Protein AF-X1N2X5-F1 (afdb_monomer_lite)

Organism: NCBI:txid412755

Radius of gyration: 13.59 Å; chains: 1; bounding box: 37×27×32 Å

Secondary structure (DSSP, 8-state):
--HHHHHT--SSS---S---HHHHHHHHHHTT-SSSEEEEEEE-S-SEEEEE-STHHHHHHHHHHHHTT--BSEEEEEES---HHHHHHHHHHHHHHS-TTS--EEEEE-

Sequence (110 aa):
PELKDKFGIENGERRTSKVTPFEKEAARIDGQDYRGVAGRLVEFEGNLGLLIGGGGASLTVFDAVARYGGSPANYCEIGGNPSVKKLKDLPSFLLSRIPSSASSYLFCLV

pLDDT: mean 85.05, std 11.0, range [51.44, 93.81]

Foldseek 3Di:
DPVCVVFVNDPPDDPPDDQDPLLVVLVVLQPPDDAWGWRNKDADDFQEEEEEEDVVVLVVVVVVCVVVPHGYRMRIYTDRGDDPSSVVPRVVSSQVPHDPVDPHYYDHYD

Structure (mmCIF, N/CA/C/O backbone):
data_AF-X1N2X5-F1
#
_entry.id   AF-X1N2X5-F1
#
loop_
_atom_site.group_PDB
_atom_site.id
_atom_site.type_symbol
_atom_site.label_atom_id
_atom_site.label_alt_id
_atom_site.label_comp_id
_atom_site.label_asym_id
_atom_site.label_entity_id
_atom_site.label_seq_id
_atom_site.pdbx_PDB_ins_code
_atom_site.Cartn_x
_atom_site.Cartn_y
_atom_site.Cartn_z
_atom_site.occupancy
_atom_site.B_iso_or_equiv
_atom_site.auth_seq_id
_atom_site.auth_comp_id
_atom_site.auth_asym_id
_atom_site.auth_atom_id
_atom_site.pdbx_PDB_model_num
ATOM 1 N N . PRO A 1 1 ? -21.316 -5.604 8.474 1.00 52.03 1 PRO A N 1
ATOM 2 C CA . PRO A 1 1 ? -20.854 -4.547 7.547 1.00 52.03 1 PRO A CA 1
ATOM 3 C C . PRO A 1 1 ? -19.678 -5.082 6.732 1.00 52.03 1 PRO A C 1
ATOM 5 O O . PRO A 1 1 ? -18.631 -5.382 7.308 1.00 52.03 1 PRO A O 1
ATOM 8 N N . GLU A 1 2 ? -19.885 -5.335 5.440 1.00 77.12 2 GLU A N 1
ATOM 9 C CA . GLU A 1 2 ? -18.797 -5.831 4.595 1.00 77.12 2 GLU A CA 1
ATOM 10 C C . GLU A 1 2 ? -17.696 -4.758 4.578 1.00 77.12 2 GLU A C 1
ATOM 12 O O . GLU A 1 2 ? -17.998 -3.570 4.499 1.00 77.12 2 GLU A O 1
ATOM 17 N N . LEU A 1 3 ? -16.410 -5.131 4.679 1.00 79.75 3 LEU A N 1
ATOM 18 C CA . LEU A 1 3 ? -15.289 -4.172 4.567 1.00 79.75 3 LEU A CA 1
ATOM 19 C C . LEU A 1 3 ? -15.422 -3.276 3.322 1.00 79.75 3 LEU A C 1
ATOM 21 O O . LEU A 1 3 ? -14.964 -2.137 3.315 1.00 79.75 3 LEU A O 1
ATOM 25 N N . LYS A 1 4 ? -16.112 -3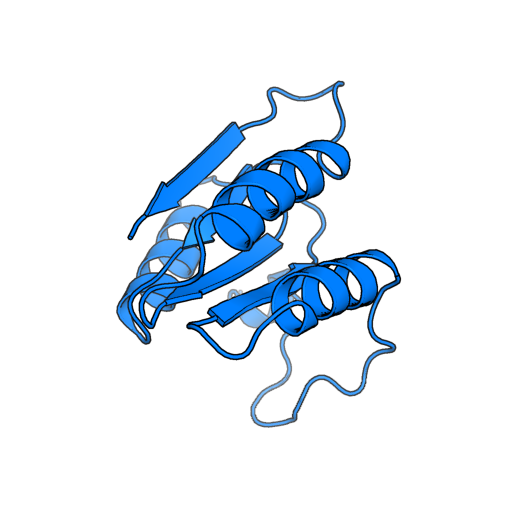.787 2.304 1.00 79.19 4 LYS A N 1
ATOM 26 C CA . LYS A 1 4 ? -16.535 -3.071 1.110 1.00 79.19 4 LYS A CA 1
ATOM 27 C C . LYS A 1 4 ? -17.292 -1.781 1.407 1.00 79.19 4 LYS A C 1
ATOM 29 O O . LYS A 1 4 ? -16.914 -0.753 0.866 1.00 79.19 4 LYS A O 1
ATOM 34 N N . ASP A 1 5 ? -18.268 -1.797 2.311 1.00 81.75 5 ASP A N 1
ATOM 35 C CA . ASP A 1 5 ? -19.031 -0.599 2.682 1.00 81.75 5 ASP A CA 1
ATOM 36 C C . ASP A 1 5 ? -18.122 0.430 3.370 1.00 81.75 5 ASP A C 1
ATOM 38 O O . ASP A 1 5 ? -18.200 1.626 3.102 1.00 81.75 5 ASP A O 1
ATOM 42 N N . LYS A 1 6 ? -17.203 -0.047 4.225 1.00 82.31 6 LYS A N 1
ATOM 43 C CA . LYS A 1 6 ? -16.248 0.796 4.966 1.00 82.31 6 LYS A CA 1
ATOM 44 C C . LYS A 1 6 ? -15.269 1.521 4.040 1.00 82.31 6 LYS A C 1
ATOM 46 O O . LYS A 1 6 ? -14.884 2.648 4.332 1.00 82.31 6 LYS A O 1
ATOM 51 N N . PHE A 1 7 ? -14.858 0.875 2.954 1.00 83.06 7 PHE A N 1
ATOM 52 C CA . PHE A 1 7 ? -13.890 1.420 2.001 1.00 83.06 7 PHE A CA 1
ATOM 53 C C . PHE A 1 7 ? -14.524 1.882 0.678 1.00 83.06 7 PHE A C 1
ATOM 55 O O . PHE A 1 7 ? -13.797 2.246 -0.244 1.00 83.06 7 PHE A O 1
ATOM 62 N N . GLY A 1 8 ? -15.859 1.881 0.577 1.00 77.88 8 GLY A N 1
ATOM 63 C CA . GLY A 1 8 ? -16.593 2.284 -0.627 1.00 77.88 8 GLY A CA 1
ATOM 64 C C . GLY A 1 8 ? -16.257 1.446 -1.866 1.00 77.88 8 GLY A C 1
ATOM 65 O O . GLY A 1 8 ? -16.107 1.997 -2.954 1.00 77.88 8 GLY A O 1
ATOM 66 N N . ILE A 1 9 ? -16.065 0.132 -1.704 1.00 74.81 9 ILE A N 1
ATOM 67 C CA . ILE A 1 9 ? -15.716 -0.794 -2.790 1.00 74.81 9 ILE A CA 1
ATOM 68 C C . ILE A 1 9 ? -16.999 -1.418 -3.352 1.00 74.81 9 ILE A C 1
ATOM 70 O O . ILE A 1 9 ? -17.601 -2.284 -2.721 1.00 74.81 9 ILE A O 1
ATOM 74 N N . GLU A 1 10 ? -17.404 -1.011 -4.553 1.00 68.94 10 GLU A N 1
ATOM 75 C CA . GLU A 1 10 ? -18.534 -1.615 -5.271 1.00 68.94 10 GLU A CA 1
ATOM 76 C C . GLU A 1 10 ? -18.138 -2.970 -5.895 1.00 68.94 10 GLU A C 1
ATOM 78 O O . GLU A 1 10 ? -16.985 -3.200 -6.271 1.00 68.94 10 GLU A O 1
ATOM 83 N N . ASN A 1 11 ? -19.081 -3.916 -5.980 1.00 62.09 11 ASN A N 1
ATOM 84 C CA . ASN A 1 11 ? -18.796 -5.264 -6.478 1.00 62.09 11 ASN A CA 1
ATOM 85 C C . ASN A 1 11 ? -18.558 -5.261 -7.999 1.00 62.09 11 ASN A C 1
ATOM 87 O O . ASN A 1 11 ? -19.468 -4.976 -8.769 1.00 62.09 11 ASN A O 1
ATOM 91 N N . GLY A 1 12 ? -17.368 -5.686 -8.432 1.00 57.25 12 GLY A N 1
ATOM 92 C CA . GLY A 1 12 ? -17.105 -6.096 -9.820 1.00 57.25 12 GLY A CA 1
ATOM 93 C C . GLY A 1 12 ? -16.831 -4.974 -10.825 1.00 57.25 12 GLY A C 1
ATOM 94 O O . GLY A 1 12 ? -16.423 -5.275 -11.946 1.00 57.25 12 GLY A O 1
ATOM 95 N N . GLU A 1 13 ? -16.969 -3.705 -10.439 1.00 51.44 13 GLU A N 1
ATOM 96 C CA . GLU A 1 13 ? -16.626 -2.574 -11.300 1.00 51.44 13 GLU A CA 1
ATOM 97 C C . GLU A 1 13 ? -15.248 -2.000 -10.959 1.00 51.44 13 GLU A C 1
ATOM 99 O O . GLU A 1 13 ? -14.850 -1.843 -9.803 1.00 51.44 13 GLU A O 1
ATOM 104 N N . ARG A 1 14 ? -14.477 -1.685 -12.004 1.00 56.88 14 ARG A N 1
ATOM 105 C CA . ARG A 1 14 ? -13.226 -0.937 -11.867 1.00 56.88 14 ARG A CA 1
ATOM 106 C C . ARG A 1 14 ? -13.597 0.429 -11.295 1.00 56.88 14 ARG A C 1
ATOM 108 O O . ARG A 1 14 ? -14.379 1.125 -11.931 1.00 56.88 14 ARG A O 1
ATOM 115 N N . ARG A 1 15 ? -13.037 0.802 -10.138 1.00 63.56 15 ARG A N 1
ATOM 116 C CA . ARG A 1 15 ? -13.258 2.099 -9.469 1.00 63.56 15 ARG A CA 1
ATOM 117 C C . ARG A 1 15 ? -13.317 3.229 -10.520 1.00 63.56 15 ARG A C 1
ATOM 119 O O . ARG A 1 15 ? -12.301 3.554 -11.131 1.00 63.56 15 ARG A O 1
ATOM 126 N N . THR A 1 16 ? -14.510 3.774 -10.773 1.00 52.16 16 THR A N 1
ATOM 127 C CA . THR A 1 16 ? -14.760 4.845 -11.766 1.00 52.16 16 THR A CA 1
ATOM 128 C C . THR A 1 16 ? -14.499 6.238 -11.188 1.00 52.16 16 THR A C 1
ATOM 130 O O . THR A 1 16 ? -14.480 7.235 -11.913 1.00 52.16 16 THR A O 1
ATOM 133 N N . SER A 1 17 ? -14.269 6.317 -9.874 1.00 59.09 17 SER A N 1
ATOM 134 C CA . SER A 1 17 ? -13.918 7.541 -9.162 1.00 59.09 17 SER A CA 1
ATOM 135 C C . SER A 1 17 ? -12.626 8.164 -9.701 1.00 59.09 17 SER A C 1
ATOM 137 O O . SER A 1 17 ? -11.666 7.468 -10.030 1.00 59.09 17 SER A O 1
ATOM 139 N N . LYS A 1 18 ? -12.594 9.502 -9.751 1.00 70.50 18 LYS A N 1
ATOM 140 C CA . LYS A 1 18 ? -11.420 10.308 -10.124 1.00 70.50 18 LYS A CA 1
ATOM 141 C C . LYS A 1 18 ? -10.193 9.860 -9.318 1.00 70.50 18 LYS A C 1
ATOM 143 O O . LYS A 1 18 ? -10.164 10.062 -8.110 1.00 70.50 18 LYS A O 1
ATOM 148 N N . VAL A 1 19 ? -9.185 9.320 -10.008 1.00 83.75 19 VAL A N 1
ATOM 149 C CA . VAL A 1 19 ? -7.862 9.008 -9.439 1.00 83.75 19 VAL A CA 1
ATOM 150 C C . VAL A 1 19 ? -7.342 10.221 -8.674 1.00 83.75 19 VAL A C 1
ATOM 152 O O . VAL A 1 19 ? -7.285 11.329 -9.235 1.00 83.75 19 VAL A O 1
ATOM 155 N N . THR A 1 20 ? -6.978 10.025 -7.409 1.00 89.69 20 THR A N 1
ATOM 156 C CA . THR A 1 20 ? -6.546 11.129 -6.545 1.00 89.69 20 THR A CA 1
ATOM 157 C C . THR A 1 20 ? -5.172 11.655 -6.982 1.00 89.69 20 THR A C 1
ATOM 159 O O . THR A 1 20 ? -4.409 10.948 -7.648 1.00 89.69 20 THR A O 1
ATOM 162 N N . PRO A 1 21 ? -4.803 12.907 -6.652 1.00 91.50 21 PRO A N 1
ATOM 163 C CA . PRO A 1 21 ? -3.451 13.404 -6.917 1.00 91.50 21 PRO A CA 1
ATOM 164 C C . PRO A 1 21 ? -2.360 12.526 -6.288 1.00 91.50 21 PRO A C 1
ATOM 166 O O . PRO A 1 21 ? -1.295 12.358 -6.876 1.00 91.50 21 PRO A O 1
ATOM 169 N N . PHE A 1 22 ? -2.649 11.928 -5.130 1.00 91.12 22 PHE A N 1
ATOM 170 C CA . PHE A 1 22 ? -1.740 11.034 -4.424 1.00 91.12 22 PHE A CA 1
ATOM 171 C C . PHE A 1 22 ? -1.545 9.705 -5.172 1.00 91.12 22 PHE A C 1
ATOM 173 O O . PHE A 1 22 ? -0.414 9.278 -5.399 1.00 91.12 22 PHE A O 1
ATOM 180 N N . GLU A 1 23 ? -2.634 9.100 -5.656 1.00 92.69 23 GLU A N 1
ATOM 181 C CA . GLU A 1 23 ? -2.591 7.905 -6.509 1.00 92.69 23 GLU A CA 1
ATOM 182 C C . GLU A 1 23 ? -1.836 8.164 -7.828 1.00 92.69 23 GLU A C 1
ATOM 184 O O . GLU A 1 23 ? -1.060 7.320 -8.280 1.00 92.69 23 GLU A O 1
ATOM 189 N N . LYS A 1 24 ? -1.998 9.352 -8.433 1.00 93.00 24 LYS A N 1
ATOM 190 C CA . LYS A 1 24 ? -1.264 9.738 -9.656 1.00 93.00 24 LYS A CA 1
ATOM 191 C C . LYS A 1 24 ? 0.239 9.832 -9.434 1.00 93.00 24 LYS A C 1
ATOM 193 O O . LYS A 1 24 ? 1.007 9.410 -10.296 1.00 93.00 24 LYS A O 1
ATOM 198 N N . GLU A 1 25 ? 0.659 10.391 -8.307 1.00 93.38 25 GLU A N 1
ATOM 199 C CA . GLU A 1 25 ? 2.080 10.531 -7.999 1.00 93.38 25 GLU A CA 1
ATOM 200 C C . GLU A 1 25 ? 2.720 9.175 -7.667 1.00 93.38 25 GLU A C 1
ATOM 202 O O . GLU A 1 25 ? 3.812 8.885 -8.157 1.00 93.38 25 GLU A O 1
ATOM 207 N N . ALA A 1 26 ? 2.007 8.286 -6.964 1.00 93.38 26 ALA A N 1
ATOM 208 C CA . ALA A 1 26 ? 2.443 6.898 -6.786 1.00 93.38 26 ALA A CA 1
ATOM 209 C C . ALA A 1 26 ? 2.636 6.184 -8.137 1.00 93.38 26 ALA A C 1
ATOM 211 O O . ALA A 1 26 ? 3.670 5.555 -8.366 1.00 93.38 26 ALA A O 1
ATOM 212 N N . ALA A 1 27 ? 1.690 6.349 -9.068 1.00 93.25 27 ALA A N 1
ATOM 213 C CA . ALA A 1 27 ? 1.800 5.798 -10.416 1.00 93.25 27 ALA A CA 1
ATOM 214 C C . ALA A 1 27 ? 2.972 6.406 -11.212 1.00 93.25 27 ALA A C 1
ATOM 216 O O . ALA A 1 27 ? 3.611 5.710 -12.000 1.00 93.25 27 ALA A O 1
ATOM 217 N N . ARG A 1 28 ? 3.301 7.687 -10.994 1.00 93.81 28 ARG A N 1
ATOM 218 C CA . ARG A 1 28 ? 4.483 8.329 -11.591 1.00 93.81 28 ARG A CA 1
ATOM 219 C C . ARG A 1 28 ? 5.786 7.726 -11.059 1.00 93.81 28 ARG A C 1
ATOM 221 O O . ARG A 1 28 ? 6.719 7.547 -11.839 1.00 93.81 28 ARG A O 1
ATOM 228 N N . ILE A 1 29 ? 5.862 7.424 -9.759 1.00 92.06 29 ILE A N 1
ATOM 229 C CA . ILE A 1 29 ? 7.014 6.741 -9.144 1.00 92.06 29 ILE A CA 1
ATOM 230 C C . ILE A 1 29 ? 7.163 5.329 -9.723 1.00 92.06 29 ILE A C 1
ATOM 232 O O . ILE A 1 29 ? 8.264 4.949 -10.122 1.00 92.06 29 ILE A O 1
ATOM 236 N N . ASP A 1 30 ? 6.063 4.587 -9.852 1.00 92.75 30 ASP A N 1
ATOM 237 C CA . ASP A 1 30 ? 6.082 3.261 -10.476 1.00 92.75 30 ASP A CA 1
ATOM 238 C C . ASP A 1 30 ? 6.497 3.322 -11.955 1.00 92.75 30 ASP A C 1
ATOM 240 O O . ASP A 1 30 ? 7.256 2.487 -12.435 1.00 92.75 30 ASP A O 1
ATOM 244 N N . GLY A 1 31 ? 6.074 4.358 -12.680 1.00 92.56 31 GLY A N 1
ATOM 245 C CA . GLY A 1 31 ? 6.405 4.559 -14.092 1.00 92.56 31 GLY A CA 1
ATOM 246 C C . GLY A 1 31 ? 7.851 4.978 -14.381 1.00 92.56 31 GLY A C 1
ATOM 247 O O . GLY A 1 31 ? 8.195 5.170 -15.546 1.00 92.56 31 GLY A O 1
ATOM 248 N N . GLN A 1 32 ? 8.709 5.146 -13.367 1.00 90.69 32 GLN A N 1
ATOM 249 C CA . GLN A 1 32 ? 10.097 5.583 -13.571 1.00 90.69 32 GLN A CA 1
ATOM 250 C C . GLN A 1 32 ? 10.964 4.559 -14.320 1.00 90.69 32 GLN A C 1
ATOM 252 O O . GLN A 1 32 ? 11.912 4.948 -15.001 1.00 90.69 32 GLN A O 1
ATOM 257 N N . ASP A 1 33 ? 10.671 3.265 -14.177 1.00 91.44 33 ASP A N 1
ATOM 258 C CA . ASP A 1 33 ? 11.332 2.183 -14.906 1.00 91.44 33 ASP A CA 1
ATOM 259 C C . ASP A 1 33 ? 10.411 0.955 -15.033 1.00 91.44 33 ASP A C 1
ATOM 261 O O . ASP A 1 33 ? 9.369 0.864 -14.382 1.00 91.44 33 ASP A O 1
ATOM 265 N N . TYR A 1 34 ? 10.793 -0.004 -15.880 1.00 91.19 34 TYR A N 1
ATOM 266 C CA . TYR A 1 34 ? 9.981 -1.188 -16.189 1.00 91.19 34 TYR A CA 1
ATOM 267 C C . TYR A 1 34 ? 10.097 -2.326 -15.160 1.00 91.19 34 TYR A C 1
ATOM 269 O O . TYR A 1 34 ? 9.401 -3.334 -15.285 1.00 91.19 34 TYR A O 1
ATOM 277 N N . ARG A 1 35 ? 11.013 -2.234 -14.188 1.00 93.25 35 ARG A N 1
ATOM 278 C CA . ARG A 1 35 ? 11.281 -3.324 -13.248 1.00 93.25 35 ARG A CA 1
ATOM 279 C C . ARG A 1 35 ? 10.271 -3.310 -12.117 1.00 93.25 35 ARG A C 1
ATOM 281 O O . ARG A 1 35 ? 10.182 -2.331 -11.374 1.00 93.25 35 ARG A O 1
ATOM 288 N N . GLY A 1 36 ? 9.602 -4.446 -11.941 1.00 91.50 36 GLY A N 1
ATOM 289 C CA . GLY A 1 36 ? 8.647 -4.667 -10.865 1.00 91.50 36 GLY A CA 1
ATOM 290 C C . GLY A 1 36 ? 7.543 -3.616 -10.792 1.00 91.50 36 GLY A C 1
ATOM 291 O O . GLY A 1 36 ? 7.430 -2.716 -11.622 1.00 91.50 36 GLY A O 1
ATOM 292 N N . VAL A 1 37 ? 6.729 -3.752 -9.760 1.00 90.69 37 VAL A N 1
ATOM 293 C CA . VAL A 1 37 ? 5.638 -2.847 -9.427 1.00 90.69 37 VAL A CA 1
ATOM 294 C C . VAL A 1 37 ? 5.934 -2.259 -8.057 1.00 90.69 37 VAL A C 1
ATOM 296 O O . VAL A 1 37 ? 6.270 -2.996 -7.129 1.00 90.69 37 VAL A O 1
ATOM 299 N N . ALA A 1 38 ? 5.838 -0.941 -7.942 1.00 88.88 38 ALA A N 1
ATOM 300 C CA . ALA A 1 38 ? 5.902 -0.210 -6.687 1.00 88.88 38 ALA A CA 1
ATOM 301 C C . ALA A 1 38 ? 5.190 1.138 -6.852 1.00 88.88 38 ALA A C 1
ATOM 303 O O . ALA A 1 38 ? 5.811 2.145 -7.190 1.00 88.88 38 ALA A O 1
ATOM 304 N N . GLY A 1 39 ? 3.878 1.145 -6.605 1.00 84.94 39 GLY A N 1
ATOM 305 C CA . GLY A 1 39 ? 3.050 2.353 -6.726 1.00 84.94 39 GLY A CA 1
ATOM 306 C C . GLY A 1 39 ? 1.626 2.123 -7.232 1.00 84.94 39 GLY A C 1
ATOM 307 O O . GLY A 1 39 ? 0.902 3.087 -7.472 1.00 84.94 39 GLY A O 1
ATOM 308 N N . ARG A 1 40 ? 1.179 0.864 -7.347 1.00 90.19 40 ARG A N 1
ATOM 309 C CA . ARG A 1 40 ? -0.253 0.552 -7.451 1.00 90.19 40 ARG A CA 1
ATOM 310 C C . ARG A 1 40 ? -0.912 0.847 -6.116 1.00 90.19 40 ARG A C 1
ATOM 312 O O . ARG A 1 40 ? -0.851 0.036 -5.195 1.00 90.19 40 ARG A O 1
ATOM 319 N N . LEU A 1 41 ? -1.477 2.042 -6.021 1.00 92.06 41 LEU A N 1
ATOM 320 C CA . LEU A 1 41 ? -1.988 2.597 -4.784 1.00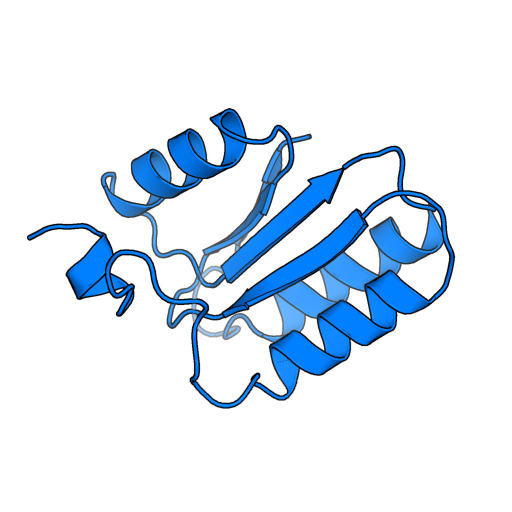 92.06 41 LEU A CA 1
ATOM 321 C C . LEU A 1 41 ? -3.492 2.835 -4.861 1.00 92.06 41 LEU A C 1
ATOM 323 O O . LEU A 1 41 ? -3.997 3.338 -5.862 1.00 92.06 41 LEU A O 1
ATOM 327 N N . VAL A 1 42 ? -4.178 2.502 -3.773 1.00 91.31 42 VAL A N 1
ATOM 328 C CA . VAL A 1 42 ? -5.547 2.925 -3.483 1.00 91.31 42 VAL A CA 1
ATOM 329 C C . VAL A 1 42 ? -5.517 3.702 -2.174 1.00 91.31 42 VAL A C 1
ATOM 331 O O . VAL A 1 42 ? -4.996 3.205 -1.174 1.00 91.31 42 VAL A O 1
ATOM 334 N N . GLU A 1 43 ? -6.020 4.931 -2.196 1.00 90.31 43 GLU A N 1
ATOM 335 C CA . GLU A 1 43 ? -6.008 5.835 -1.043 1.00 90.31 43 GLU A CA 1
ATOM 336 C C . GLU A 1 43 ? -7.262 5.685 -0.166 1.00 90.31 43 GLU A C 1
ATOM 338 O O . GLU A 1 43 ? -8.376 5.552 -0.683 1.00 90.31 43 GLU A O 1
ATOM 343 N N . PHE A 1 44 ? -7.075 5.759 1.160 1.00 90.69 44 PHE A N 1
ATOM 344 C CA . PHE A 1 44 ? -8.132 5.702 2.172 1.00 90.69 44 PHE A CA 1
ATOM 345 C C . PHE A 1 44 ? -7.909 6.728 3.301 1.00 90.69 44 PHE A C 1
ATOM 347 O O . PHE A 1 44 ? -6.814 7.252 3.499 1.00 90.69 44 PHE A O 1
ATOM 354 N N . GLU A 1 45 ? -8.949 6.974 4.098 1.00 88.00 45 GLU A N 1
ATOM 355 C CA . GLU A 1 45 ? -8.907 7.872 5.262 1.00 88.00 45 GLU A CA 1
ATOM 356 C C . GLU A 1 45 ? -8.440 7.133 6.530 1.00 88.00 45 GLU A C 1
ATOM 358 O O . GLU A 1 45 ? -9.231 6.808 7.417 1.00 88.00 45 GLU A O 1
ATOM 363 N N . GLY A 1 46 ? -7.140 6.835 6.606 1.00 89.88 46 GLY A N 1
ATOM 364 C CA . GLY A 1 46 ? -6.531 6.129 7.739 1.00 89.88 46 GLY A CA 1
ATOM 365 C C . GLY A 1 46 ? -5.169 6.679 8.162 1.00 89.88 46 GLY A C 1
ATOM 366 O O . GLY A 1 46 ? -4.691 7.681 7.632 1.00 89.88 46 GLY A O 1
ATOM 367 N N . ASN A 1 47 ? -4.535 6.018 9.135 1.00 91.06 47 ASN A N 1
ATOM 368 C CA . ASN A 1 47 ? -3.245 6.428 9.713 1.00 91.06 47 ASN A CA 1
ATOM 369 C C . ASN A 1 47 ? -2.127 5.370 9.617 1.00 91.06 47 ASN A C 1
ATOM 371 O O . ASN A 1 47 ? -1.002 5.616 10.053 1.00 91.06 47 ASN A O 1
ATOM 375 N N . LEU A 1 48 ? -2.419 4.201 9.048 1.00 91.38 48 LEU A N 1
ATOM 376 C CA . LEU A 1 48 ? -1.472 3.109 8.856 1.00 91.38 48 LEU A CA 1
ATOM 377 C C . LEU A 1 48 ? -1.192 2.920 7.363 1.00 91.38 48 LEU A C 1
ATOM 379 O O . LEU A 1 48 ? -2.046 2.436 6.623 1.00 91.38 48 LEU A O 1
ATOM 383 N N . GLY A 1 49 ? -0.001 3.296 6.906 1.00 91.94 49 GLY A N 1
ATOM 384 C CA . GLY A 1 49 ? 0.438 3.032 5.539 1.00 91.94 49 GLY A CA 1
ATOM 385 C C . GLY A 1 49 ? 0.773 1.556 5.349 1.00 91.94 49 GLY A C 1
ATOM 386 O O . GLY A 1 49 ? 1.433 0.963 6.204 1.00 91.94 49 GLY A O 1
ATOM 387 N N . LEU A 1 50 ? 0.348 0.972 4.229 1.00 92.94 50 LEU A N 1
ATOM 388 C CA . LEU A 1 50 ? 0.584 -0.435 3.916 1.00 92.94 50 LEU A CA 1
ATOM 389 C C . LEU A 1 50 ? 1.348 -0.549 2.601 1.00 92.94 50 LEU A C 1
ATOM 391 O O . LEU A 1 50 ? 0.802 -0.285 1.532 1.00 92.94 50 LEU A O 1
ATOM 395 N N . LEU A 1 51 ? 2.603 -0.981 2.693 1.00 92.38 51 LEU A N 1
ATOM 396 C CA . LEU A 1 51 ? 3.431 -1.333 1.547 1.00 92.38 51 LEU A CA 1
ATOM 397 C C . LEU A 1 51 ? 3.555 -2.856 1.496 1.00 92.38 51 LEU A C 1
ATOM 399 O O . LEU A 1 51 ? 4.334 -3.440 2.244 1.00 92.38 51 LEU A O 1
ATOM 403 N N . ILE A 1 52 ? 2.736 -3.513 0.680 1.00 91.94 52 ILE A N 1
ATOM 404 C CA . ILE A 1 52 ? 2.515 -4.958 0.792 1.00 91.94 52 ILE A CA 1
ATOM 405 C C . ILE A 1 52 ? 2.601 -5.677 -0.557 1.00 91.94 52 ILE A C 1
ATOM 407 O O . ILE A 1 52 ? 2.098 -5.192 -1.565 1.00 91.94 52 ILE A O 1
ATOM 411 N N . GLY A 1 53 ? 3.234 -6.848 -0.582 1.00 89.12 53 GLY A N 1
ATOM 412 C CA . GLY A 1 53 ? 3.327 -7.738 -1.741 1.00 89.12 53 GLY A CA 1
ATOM 413 C C . GLY A 1 53 ? 2.637 -9.086 -1.518 1.00 89.12 53 GLY A C 1
ATOM 414 O O . GLY A 1 53 ? 2.225 -9.413 -0.406 1.00 89.12 53 GLY A O 1
ATOM 415 N N . GLY A 1 54 ? 2.496 -9.883 -2.585 1.00 83.94 54 GLY A N 1
ATOM 416 C CA . GLY A 1 54 ? 2.039 -11.281 -2.480 1.00 83.94 54 GLY A CA 1
ATOM 417 C C . GLY A 1 54 ? 0.621 -11.595 -2.983 1.00 83.94 54 GLY A C 1
ATOM 418 O O . GLY A 1 54 ? 0.025 -12.579 -2.541 1.00 83.94 54 GLY A O 1
ATOM 419 N N . GLY A 1 55 ? 0.058 -10.810 -3.908 1.00 84.75 55 GLY A N 1
ATOM 420 C CA . GLY A 1 55 ? -1.201 -11.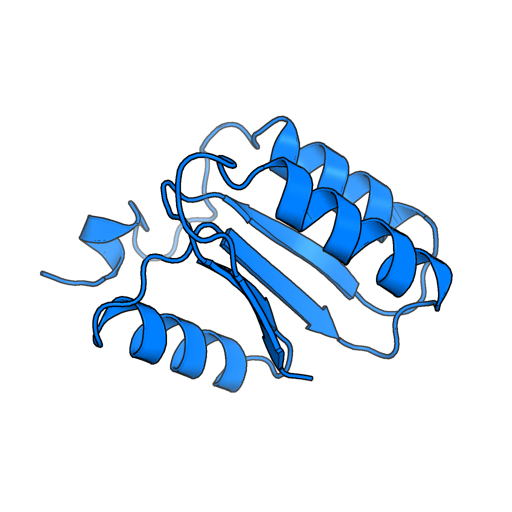144 -4.593 1.00 84.75 55 GLY A CA 1
ATOM 421 C C . GLY A 1 55 ? -2.392 -11.317 -3.639 1.00 84.75 55 GLY A C 1
ATOM 422 O O . GLY A 1 55 ? -2.816 -10.375 -2.987 1.00 84.75 55 GLY A O 1
ATOM 423 N N . GLY A 1 56 ? -2.964 -12.521 -3.532 1.00 86.88 56 GLY A N 1
ATOM 424 C CA . GLY A 1 56 ? -4.086 -12.767 -2.608 1.00 86.88 56 GLY A CA 1
ATOM 425 C C . GLY A 1 56 ? -3.711 -12.657 -1.120 1.00 86.88 56 GLY A C 1
ATOM 426 O O . GLY A 1 56 ? -4.559 -12.329 -0.285 1.00 86.88 56 GLY A O 1
ATOM 427 N N . ALA A 1 57 ? -2.438 -12.891 -0.776 1.00 89.00 57 ALA A N 1
ATOM 428 C CA . ALA A 1 57 ? -1.965 -12.794 0.602 1.00 89.00 57 ALA A CA 1
ATOM 429 C C . ALA A 1 57 ? -1.960 -11.341 1.100 1.00 89.00 57 ALA A C 1
ATOM 431 O O . ALA A 1 57 ? -2.369 -11.092 2.234 1.00 89.00 57 ALA A O 1
ATOM 432 N N . SER A 1 58 ? -1.589 -10.375 0.250 1.00 91.56 58 SER A N 1
ATOM 433 C CA . SER A 1 58 ? -1.618 -8.952 0.618 1.00 91.56 58 SER A CA 1
ATOM 434 C C . SER A 1 58 ? -3.041 -8.481 0.920 1.00 91.56 58 SER A C 1
ATOM 436 O O . SER A 1 58 ? -3.259 -7.779 1.905 1.00 91.56 58 SER A O 1
ATOM 438 N N . LEU A 1 59 ? -4.028 -8.924 0.136 1.00 90.12 59 LEU A N 1
ATOM 439 C CA . LEU A 1 59 ? -5.443 -8.630 0.389 1.00 90.12 59 LEU A CA 1
ATOM 440 C C . LEU A 1 59 ? -5.927 -9.245 1.707 1.00 90.12 59 LEU A C 1
ATOM 442 O O . LEU A 1 59 ? -6.629 -8.593 2.473 1.00 90.12 59 LEU A O 1
ATOM 446 N N . THR A 1 60 ? -5.494 -10.469 2.015 1.00 91.44 60 THR A N 1
ATOM 447 C CA . THR A 1 60 ? -5.823 -11.133 3.287 1.00 91.44 60 THR A CA 1
ATOM 448 C C . THR A 1 60 ? -5.246 -10.368 4.483 1.00 91.44 60 THR A C 1
ATOM 450 O O . THR A 1 60 ? -5.920 -10.198 5.498 1.00 91.44 60 THR A O 1
ATOM 453 N N . VAL A 1 61 ? -4.014 -9.862 4.362 1.00 91.94 61 VAL A N 1
ATOM 454 C CA . VAL A 1 61 ? -3.379 -9.028 5.393 1.00 91.94 61 VAL A CA 1
ATOM 455 C C . VAL A 1 61 ? -4.094 -7.684 5.533 1.00 91.94 61 VAL A C 1
ATOM 457 O O . VAL A 1 61 ? -4.362 -7.268 6.658 1.00 91.94 61 VAL A O 1
ATOM 460 N N . PHE A 1 62 ? -4.456 -7.030 4.426 1.00 92.75 62 PHE A N 1
ATOM 461 C CA . PHE A 1 62 ? -5.252 -5.799 4.447 1.00 92.75 62 PHE A CA 1
ATOM 462 C C . PHE A 1 62 ? -6.578 -6.000 5.196 1.00 92.75 62 PHE A C 1
ATOM 464 O O . PHE A 1 62 ? -6.901 -5.234 6.108 1.00 92.75 62 PHE A O 1
ATOM 471 N N . ASP A 1 63 ? -7.303 -7.075 4.873 1.00 92.12 6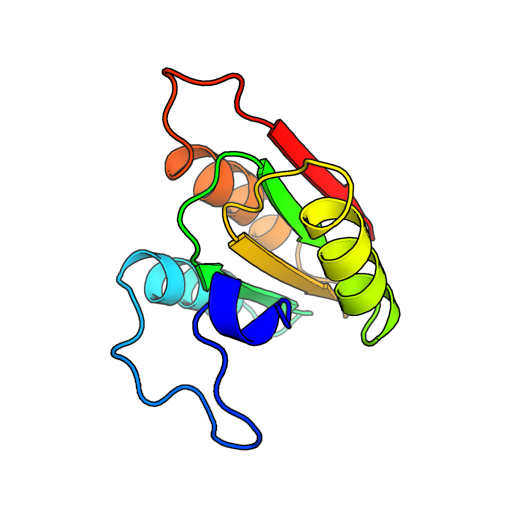3 ASP A N 1
ATOM 472 C CA . ASP A 1 63 ? -8.548 -7.453 5.539 1.00 92.12 63 ASP A CA 1
ATOM 473 C C . ASP A 1 63 ? -8.346 -7.693 7.038 1.00 92.12 63 ASP A C 1
ATOM 475 O O . ASP A 1 63 ? -9.133 -7.206 7.854 1.00 92.12 63 ASP A O 1
ATOM 479 N N . ALA A 1 64 ? -7.295 -8.424 7.417 1.00 92.62 64 ALA A N 1
ATOM 480 C CA . ALA A 1 64 ? -6.973 -8.685 8.815 1.00 92.62 64 ALA A CA 1
ATOM 481 C C . ALA A 1 64 ? -6.686 -7.378 9.568 1.00 92.62 64 ALA A C 1
ATOM 483 O O . ALA A 1 64 ? -7.308 -7.111 10.596 1.00 92.62 64 ALA A O 1
ATOM 484 N N . VAL A 1 65 ? -5.816 -6.519 9.031 1.00 92.69 65 VAL A N 1
ATOM 485 C CA . VAL A 1 65 ? -5.496 -5.211 9.619 1.00 92.69 65 VAL A CA 1
ATOM 486 C C . VAL A 1 65 ? -6.766 -4.383 9.818 1.00 92.69 65 VAL A C 1
ATOM 488 O O . VAL A 1 65 ? -7.005 -3.880 10.915 1.00 92.69 65 VAL A O 1
ATOM 491 N N . ALA A 1 66 ? -7.617 -4.282 8.795 1.00 91.69 66 ALA A N 1
ATOM 492 C CA . ALA A 1 66 ? -8.837 -3.486 8.859 1.00 91.69 66 ALA A CA 1
ATOM 493 C C . ALA A 1 66 ? -9.890 -4.038 9.841 1.00 91.69 66 ALA A C 1
ATOM 495 O O . ALA A 1 66 ? -10.680 -3.254 10.380 1.00 91.69 66 ALA A O 1
ATOM 496 N N . ARG A 1 67 ? -9.926 -5.363 10.059 1.00 92.62 67 ARG A N 1
ATOM 497 C CA . ARG A 1 67 ? -10.850 -6.039 10.992 1.00 92.62 67 ARG A CA 1
ATOM 498 C C . ARG A 1 67 ? -10.380 -5.986 12.440 1.00 92.62 67 ARG A C 1
ATOM 500 O O . ARG A 1 67 ? -11.215 -5.872 13.330 1.00 92.62 67 ARG A O 1
ATOM 507 N N . TYR A 1 68 ? -9.073 -6.045 12.681 1.00 92.62 68 TYR A N 1
ATOM 508 C CA . TYR A 1 68 ? -8.494 -6.123 14.026 1.00 92.62 68 TYR A CA 1
ATOM 509 C C . TYR A 1 68 ? -8.006 -4.765 14.563 1.00 92.62 68 TYR A C 1
ATOM 511 O O . TYR A 1 68 ? -7.065 -4.701 15.348 1.00 92.62 68 TYR A O 1
ATOM 519 N N . GLY A 1 69 ? -8.672 -3.671 14.174 1.00 89.50 69 GLY A N 1
ATOM 520 C CA . GLY A 1 69 ? -8.478 -2.339 14.765 1.00 89.50 69 GLY A CA 1
ATOM 521 C C . GLY A 1 69 ? -7.437 -1.451 14.079 1.00 89.50 69 GLY A C 1
ATOM 522 O O . GLY A 1 69 ? -7.248 -0.310 14.497 1.00 89.50 69 GLY A O 1
ATOM 523 N N . GLY A 1 70 ? -6.795 -1.922 13.010 1.00 90.69 70 GLY A N 1
ATOM 524 C CA . GLY A 1 70 ? -5.968 -1.077 12.157 1.00 90.69 70 GLY A CA 1
ATOM 525 C C . GLY A 1 70 ? -6.810 -0.111 11.320 1.00 90.69 70 GLY A C 1
ATOM 526 O O . GLY A 1 70 ? -7.941 -0.417 10.926 1.00 90.69 70 GLY A O 1
ATOM 527 N N . SER A 1 71 ? -6.237 1.053 11.009 1.00 91.75 71 SER A N 1
ATOM 528 C CA . SER A 1 71 ? -6.848 2.047 10.120 1.00 91.75 71 SER A CA 1
ATOM 529 C C . SER A 1 71 ? -5.967 2.273 8.886 1.00 91.75 71 SER A C 1
ATOM 531 O O . SER A 1 71 ? -5.136 3.186 8.888 1.00 91.75 71 SER A O 1
ATOM 533 N N . PRO A 1 72 ? -6.082 1.418 7.847 1.00 93.12 72 PRO A N 1
ATOM 534 C CA . PRO A 1 72 ? -5.307 1.557 6.619 1.00 93.12 72 PRO A CA 1
ATOM 535 C C . PRO A 1 72 ? -5.498 2.934 5.981 1.00 93.12 72 PRO A C 1
ATOM 537 O O . PRO A 1 72 ? -6.617 3.324 5.664 1.00 93.12 72 PRO A O 1
ATOM 540 N N . ALA A 1 73 ? -4.399 3.652 5.778 1.00 93.25 73 ALA A N 1
ATOM 541 C CA . ALA A 1 73 ? -4.346 4.907 5.029 1.00 93.25 73 ALA A CA 1
ATOM 542 C C . ALA A 1 73 ? -4.262 4.665 3.515 1.00 93.25 73 ALA A C 1
ATOM 544 O O . ALA A 1 73 ? -4.558 5.536 2.704 1.00 93.25 73 ALA A O 1
ATOM 545 N N . ASN A 1 74 ? -3.797 3.482 3.119 1.00 93.12 74 ASN A N 1
ATOM 546 C CA . ASN A 1 74 ? -3.694 3.074 1.730 1.00 93.12 74 ASN A CA 1
ATOM 547 C C . ASN A 1 74 ? -3.628 1.548 1.620 1.00 93.12 74 ASN A C 1
ATOM 549 O O . ASN A 1 74 ? -3.383 0.842 2.598 1.00 93.12 74 ASN A O 1
ATOM 553 N N . TYR A 1 75 ? -3.824 1.066 0.400 1.00 92.88 75 TYR A N 1
ATOM 554 C CA . TYR A 1 75 ? -3.311 -0.210 -0.074 1.00 92.88 75 TYR A CA 1
ATOM 555 C C . TYR A 1 75 ? -2.276 0.101 -1.154 1.00 92.88 75 TYR A C 1
ATOM 557 O O . TYR A 1 75 ? -2.641 0.671 -2.182 1.00 92.88 75 TYR A O 1
ATOM 565 N N . CYS A 1 76 ? -1.001 -0.227 -0.932 1.00 93.38 76 CYS A N 1
ATOM 566 C CA . CYS A 1 76 ? 0.054 -0.039 -1.923 1.00 93.38 76 CYS A CA 1
ATOM 567 C C . CYS A 1 76 ? 0.747 -1.368 -2.237 1.00 93.38 76 CYS A C 1
ATOM 569 O O . CYS A 1 76 ? 1.417 -1.945 -1.380 1.00 93.38 76 CYS A O 1
ATOM 571 N N . GLU A 1 77 ? 0.581 -1.848 -3.471 1.00 91.38 77 GLU A N 1
ATOM 572 C CA . GLU A 1 77 ? 1.168 -3.110 -3.920 1.00 91.38 77 GLU A CA 1
ATOM 573 C C . GLU A 1 77 ? 2.631 -2.935 -4.356 1.00 91.38 77 GLU A C 1
ATOM 575 O O . GLU A 1 77 ? 2.956 -2.051 -5.163 1.00 91.38 77 GLU A O 1
ATOM 580 N N . ILE A 1 78 ? 3.491 -3.836 -3.868 1.00 91.44 78 ILE A N 1
ATOM 581 C CA . ILE A 1 78 ? 4.864 -4.034 -4.349 1.00 91.44 78 ILE A CA 1
ATOM 582 C C . ILE A 1 78 ? 5.093 -5.471 -4.823 1.00 91.44 78 ILE A C 1
ATOM 584 O O . ILE A 1 78 ? 4.601 -6.426 -4.228 1.00 91.44 78 ILE A O 1
ATOM 588 N N . GLY A 1 79 ? 5.874 -5.656 -5.887 1.00 90.50 79 GLY A N 1
ATOM 589 C CA . GLY A 1 79 ? 6.181 -6.995 -6.394 1.00 90.50 79 GLY A CA 1
ATOM 590 C C . GLY A 1 79 ? 7.081 -7.006 -7.626 1.00 90.50 79 GLY A C 1
ATOM 591 O O . GLY A 1 79 ? 7.384 -5.967 -8.202 1.00 90.50 79 GLY A O 1
ATOM 592 N N . GLY A 1 80 ? 7.535 -8.187 -8.050 1.00 89.19 80 GLY A N 1
ATOM 593 C CA . GLY A 1 80 ? 8.272 -8.342 -9.314 1.00 89.19 80 GLY A CA 1
ATOM 594 C C . GLY A 1 80 ? 9.675 -7.714 -9.345 1.00 89.19 80 GLY A C 1
ATOM 595 O O . GLY A 1 80 ? 10.150 -7.357 -10.419 1.00 89.19 80 GLY A O 1
ATOM 596 N N . ASN A 1 81 ? 10.342 -7.590 -8.190 1.00 91.06 81 ASN A N 1
ATOM 597 C CA . ASN A 1 81 ? 11.700 -7.039 -8.047 1.00 91.06 81 ASN A CA 1
ATOM 598 C C . ASN A 1 81 ? 11.847 -5.575 -8.536 1.00 91.06 81 ASN A C 1
ATOM 600 O O . ASN A 1 81 ? 12.614 -5.302 -9.478 1.00 91.06 81 ASN A O 1
ATOM 604 N N . PRO A 1 82 ? 11.123 -4.628 -7.901 1.00 91.50 82 PRO A N 1
ATOM 605 C CA . PRO A 1 82 ? 11.212 -3.212 -8.234 1.00 91.50 82 PRO A CA 1
ATOM 606 C C . PRO A 1 82 ? 12.635 -2.682 -8.045 1.00 91.50 82 PRO A C 1
ATOM 608 O O . PRO A 1 82 ? 13.443 -3.237 -7.297 1.00 91.50 82 PRO A O 1
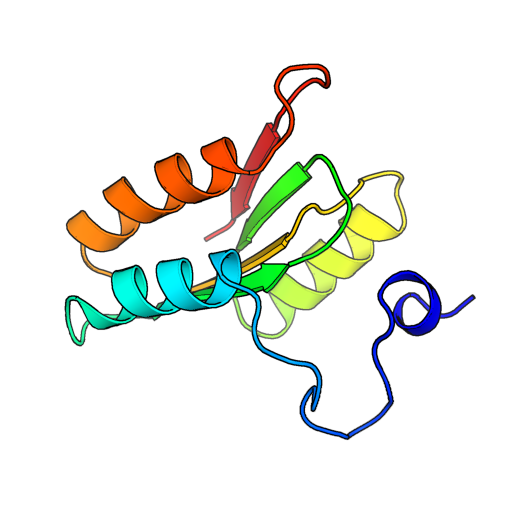ATOM 611 N N . SER A 1 83 ? 12.974 -1.610 -8.758 1.00 93.25 83 SER A N 1
ATOM 612 C CA . SER A 1 83 ? 14.298 -1.009 -8.624 1.00 93.25 83 SER A CA 1
ATOM 613 C C . SER A 1 83 ? 14.511 -0.408 -7.231 1.00 93.25 83 SER A C 1
ATOM 615 O O . SER A 1 83 ? 13.576 0.010 -6.544 1.00 93.25 83 SER A O 1
ATOM 617 N N . VAL A 1 84 ? 15.781 -0.301 -6.830 1.00 92.12 84 VAL A N 1
ATOM 618 C CA . VAL A 1 84 ? 16.176 0.358 -5.573 1.00 92.12 84 VAL A CA 1
ATOM 619 C C . VAL A 1 84 ? 15.648 1.795 -5.513 1.00 92.12 84 VAL A C 1
ATOM 621 O O . VAL A 1 84 ? 15.285 2.275 -4.444 1.00 92.12 84 VAL A O 1
ATOM 624 N N . LYS A 1 85 ? 15.566 2.474 -6.663 1.00 91.50 85 LYS A N 1
ATOM 625 C CA . LYS A 1 85 ? 15.056 3.842 -6.756 1.00 91.50 85 LYS A CA 1
ATOM 626 C C . LYS A 1 85 ? 13.572 3.911 -6.390 1.00 91.50 85 LYS A C 1
ATOM 628 O O . LYS A 1 85 ? 13.220 4.678 -5.499 1.00 91.50 85 LYS A O 1
ATOM 633 N N . LYS A 1 86 ? 12.734 3.042 -6.973 1.00 91.88 86 LYS A N 1
ATOM 634 C CA . LYS A 1 86 ? 11.310 2.941 -6.610 1.00 91.88 86 LYS A CA 1
ATOM 635 C C . LYS A 1 86 ? 11.123 2.651 -5.118 1.00 91.88 86 LYS A C 1
ATOM 637 O O . LYS A 1 86 ? 10.338 3.322 -4.453 1.00 91.88 86 LYS A O 1
ATOM 642 N N . LEU A 1 87 ? 11.884 1.692 -4.583 1.00 89.31 87 LEU A N 1
ATOM 643 C CA . LEU A 1 87 ? 11.812 1.300 -3.169 1.00 89.31 87 LEU A CA 1
ATOM 644 C C . LEU A 1 87 ? 12.298 2.381 -2.198 1.00 89.31 87 LEU A C 1
ATOM 646 O O . LEU A 1 87 ? 11.936 2.339 -1.028 1.00 89.31 87 LEU A O 1
ATOM 650 N N . LYS A 1 88 ? 13.106 3.340 -2.653 1.00 90.25 88 LYS A N 1
ATOM 651 C CA . LYS A 1 88 ? 13.550 4.472 -1.834 1.00 90.25 88 LYS A CA 1
ATOM 652 C C . LYS A 1 88 ? 12.531 5.614 -1.839 1.00 90.25 88 LYS A C 1
ATOM 654 O O . LYS A 1 88 ? 12.237 6.186 -0.788 1.00 90.25 88 LYS A O 1
ATOM 659 N N . ASP A 1 89 ? 11.999 5.933 -3.014 1.00 91.31 89 ASP A N 1
ATOM 660 C CA . ASP A 1 89 ? 11.110 7.079 -3.206 1.00 91.31 89 ASP A CA 1
ATOM 661 C C . ASP A 1 89 ? 9.708 6.804 -2.632 1.00 91.31 89 ASP A C 1
ATOM 663 O O . ASP A 1 89 ? 9.129 7.659 -1.956 1.00 91.31 89 ASP A O 1
ATOM 667 N N . LEU A 1 90 ? 9.177 5.593 -2.836 1.00 91.00 90 LEU A N 1
ATOM 668 C CA . LEU A 1 90 ? 7.793 5.259 -2.494 1.00 91.00 90 LEU A CA 1
ATOM 669 C C . LEU A 1 90 ? 7.492 5.287 -0.980 1.00 91.00 90 LEU A C 1
ATOM 671 O O . LEU A 1 90 ? 6.527 5.950 -0.609 1.00 91.00 90 LEU A O 1
ATOM 675 N N . PRO A 1 91 ? 8.275 4.664 -0.073 1.00 89.62 91 PRO A N 1
ATOM 676 C CA . PRO A 1 91 ? 7.998 4.719 1.369 1.00 89.62 91 PRO A CA 1
ATOM 677 C C . PRO A 1 91 ? 7.966 6.146 1.926 1.00 89.62 91 PRO A C 1
ATOM 679 O O . PRO A 1 91 ? 7.096 6.488 2.727 1.00 89.62 91 PRO A O 1
ATOM 682 N N . SER A 1 92 ? 8.896 6.989 1.466 1.00 88.88 92 SER A N 1
ATOM 683 C CA . SER A 1 92 ? 8.989 8.394 1.877 1.00 88.88 92 SER A CA 1
ATOM 684 C C . SER A 1 92 ? 7.756 9.177 1.422 1.00 88.88 92 SER A C 1
ATOM 686 O O . SER A 1 92 ? 7.195 9.966 2.180 1.00 88.88 92 SER A O 1
ATOM 688 N N . PHE A 1 93 ? 7.295 8.907 0.199 1.00 91.12 93 PHE A N 1
ATOM 689 C CA . PHE A 1 93 ? 6.062 9.469 -0.334 1.00 91.12 93 PHE A CA 1
ATOM 690 C C . PHE A 1 93 ? 4.825 9.001 0.451 1.00 91.12 93 PHE A C 1
ATOM 692 O O . PHE A 1 93 ? 4.004 9.835 0.834 1.00 91.12 93 PHE A O 1
ATOM 699 N N . LEU A 1 94 ? 4.719 7.705 0.776 1.00 90.62 94 LEU A N 1
ATOM 700 C CA . LEU A 1 94 ? 3.597 7.158 1.551 1.00 90.62 94 LEU A CA 1
ATOM 701 C C . LEU A 1 94 ? 3.449 7.815 2.923 1.00 90.62 94 LEU A C 1
ATOM 703 O O . LEU A 1 94 ? 2.342 8.181 3.316 1.00 90.62 94 LEU A O 1
ATOM 707 N N . LEU A 1 95 ? 4.564 7.996 3.632 1.00 88.12 95 LEU A N 1
ATOM 708 C CA . LEU A 1 95 ? 4.578 8.647 4.940 1.00 88.12 95 LEU A CA 1
ATOM 709 C C . LEU A 1 95 ? 4.153 10.117 4.870 1.00 88.12 95 LEU A C 1
ATOM 711 O O . LEU A 1 95 ? 3.529 10.600 5.807 1.00 88.12 95 LEU A O 1
ATOM 715 N N . SER A 1 96 ? 4.422 10.814 3.760 1.00 87.50 96 SER A N 1
ATOM 716 C CA . SER A 1 96 ? 4.060 12.231 3.615 1.00 87.50 96 SER A CA 1
ATOM 717 C C . SER A 1 96 ? 2.547 12.485 3.592 1.00 87.50 96 SER A C 1
ATOM 719 O O . SER A 1 96 ? 2.112 13.601 3.874 1.00 87.50 96 SER A O 1
ATOM 721 N N . ARG A 1 97 ? 1.734 11.461 3.289 1.00 84.88 97 ARG A N 1
ATOM 722 C CA . ARG A 1 97 ? 0.268 11.564 3.348 1.00 84.88 97 ARG A CA 1
ATOM 723 C C . ARG A 1 97 ? -0.310 11.332 4.735 1.00 84.88 97 ARG A C 1
ATOM 725 O O . ARG A 1 97 ? -1.450 11.726 4.983 1.00 84.88 97 ARG A O 1
ATOM 732 N N . ILE A 1 98 ? 0.404 10.637 5.612 1.00 82.31 98 ILE A N 1
ATOM 733 C CA . ILE A 1 98 ? -0.147 10.266 6.912 1.00 82.31 98 ILE A CA 1
ATOM 734 C C . ILE A 1 98 ? -0.021 11.483 7.843 1.00 82.31 98 ILE A C 1
ATOM 736 O O . ILE A 1 98 ? 1.076 12.024 7.976 1.00 82.31 98 ILE A O 1
ATOM 740 N N . PRO A 1 99 ? -1.116 11.962 8.466 1.00 71.62 99 PRO A N 1
ATOM 741 C CA . PRO A 1 99 ? -1.063 13.152 9.308 1.00 71.62 99 PRO A CA 1
ATOM 742 C C . PRO A 1 99 ? -0.121 12.966 10.505 1.00 71.62 99 PRO A C 1
ATOM 744 O O . PRO A 1 99 ? -0.332 12.076 11.329 1.00 71.62 99 PRO A O 1
ATOM 747 N N . SER A 1 100 ? 0.847 13.872 10.672 1.00 65.56 100 SER A N 1
ATOM 748 C CA . SER A 1 100 ? 1.821 13.850 11.778 1.00 65.56 100 SER A CA 1
ATOM 749 C C . SER A 1 100 ? 1.206 13.977 13.181 1.00 65.56 100 SER A 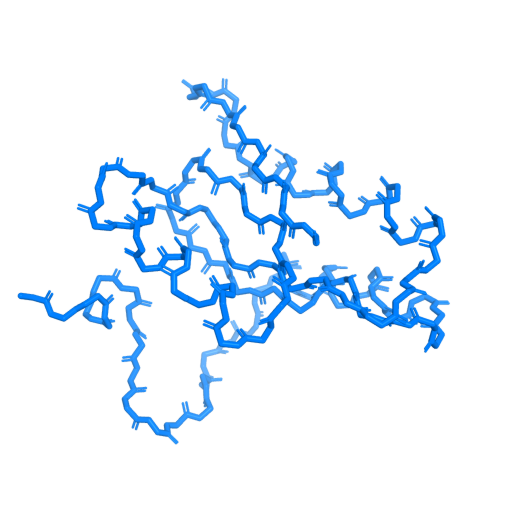C 1
ATOM 751 O O . SER A 1 100 ? 1.906 13.803 14.174 1.00 65.56 100 SER A O 1
ATOM 753 N N . SER A 1 101 ? -0.086 14.309 13.287 1.00 58.66 101 SER A N 1
ATOM 754 C CA . SER A 1 101 ? -0.823 14.415 14.553 1.00 58.66 101 SER A CA 1
ATOM 755 C C . SER A 1 101 ? -1.266 13.063 15.126 1.00 58.66 101 SER A C 1
ATOM 757 O O . SER A 1 101 ? -1.735 13.014 16.260 1.00 58.66 101 SER A O 1
ATOM 759 N N . ALA A 1 102 ? -1.134 11.974 14.365 1.00 57.91 102 ALA A N 1
ATOM 760 C CA . ALA A 1 102 ? -1.338 10.605 14.826 1.00 57.91 102 ALA A CA 1
ATOM 761 C C . ALA A 1 102 ? -0.023 9.823 14.703 1.00 57.91 102 ALA A C 1
ATOM 763 O O . ALA A 1 102 ? 0.773 10.093 13.801 1.00 57.91 102 ALA A O 1
ATOM 764 N N . SER A 1 103 ? 0.204 8.837 15.580 1.00 66.56 103 SER A N 1
ATOM 765 C CA . SER A 1 103 ? 1.320 7.897 15.430 1.00 66.56 103 SER A CA 1
ATOM 766 C C . SER A 1 103 ? 1.255 7.262 14.040 1.00 66.56 103 SER A C 1
ATOM 768 O O . SER A 1 103 ? 0.381 6.443 13.760 1.00 66.56 103 SER A O 1
ATOM 770 N N . SER A 1 104 ? 2.133 7.723 13.155 1.00 70.81 104 SER A N 1
ATOM 771 C CA . SER A 1 104 ? 2.146 7.357 11.744 1.00 70.81 104 SER A CA 1
ATOM 772 C C . SER A 1 104 ? 3.023 6.128 11.583 1.00 70.81 104 SER A C 1
ATOM 774 O O . SER A 1 104 ? 4.209 6.164 11.911 1.00 70.81 104 SER A O 1
ATOM 776 N N . TYR A 1 105 ? 2.446 5.038 11.090 1.00 80.25 105 TYR A N 1
ATOM 777 C CA . TYR A 1 105 ? 3.164 3.783 10.898 1.00 80.25 105 TYR A CA 1
ATOM 778 C C . TYR A 1 105 ? 3.144 3.399 9.424 1.00 80.25 105 TYR A C 1
ATOM 780 O O . TYR A 1 105 ? 2.116 3.518 8.759 1.00 80.25 105 TYR A O 1
ATOM 788 N N . LEU A 1 106 ? 4.279 2.913 8.927 1.00 81.56 106 LEU A N 1
ATOM 789 C CA . LEU A 1 106 ? 4.366 2.232 7.643 1.00 81.56 106 LEU A CA 1
ATOM 790 C C . LEU A 1 106 ? 4.675 0.763 7.914 1.00 81.56 106 LEU A C 1
ATOM 792 O O . LEU A 1 106 ? 5.739 0.437 8.438 1.00 81.56 106 LEU A O 1
ATOM 796 N N . PHE A 1 107 ? 3.739 -0.114 7.572 1.00 83.19 107 PHE A N 1
ATOM 797 C CA . PHE A 1 107 ? 3.926 -1.554 7.664 1.00 83.19 107 PHE A CA 1
ATOM 798 C C . PHE A 1 107 ? 4.328 -2.098 6.292 1.00 83.19 107 PHE A C 1
ATOM 800 O O . PHE A 1 107 ? 3.609 -1.903 5.310 1.00 83.19 107 PHE A O 1
ATOM 807 N N . CYS A 1 108 ? 5.494 -2.746 6.232 1.00 82.75 108 CYS A N 1
ATOM 808 C CA . CYS A 1 108 ? 6.054 -3.315 5.011 1.00 82.75 108 CYS A CA 1
ATOM 809 C C . CYS A 1 108 ? 6.042 -4.846 5.084 1.00 82.75 108 CYS A C 1
ATOM 811 O O . CYS A 1 108 ? 6.613 -5.414 6.015 1.00 82.75 108 CYS A O 1
ATOM 813 N N . LEU A 1 109 ? 5.413 -5.501 4.107 1.00 76.62 109 LEU A N 1
ATOM 814 C CA . LEU A 1 109 ? 5.384 -6.960 3.972 1.00 76.62 109 LEU A CA 1
ATOM 815 C C . LEU A 1 109 ? 5.735 -7.326 2.523 1.00 76.62 109 LEU A C 1
ATOM 817 O O . LEU A 1 109 ? 4.997 -6.948 1.616 1.00 76.62 109 LEU A O 1
ATOM 821 N N . VAL A 1 110 ? 6.845 -8.032 2.294 1.00 68.50 110 VAL A N 1
ATOM 822 C CA . VAL A 1 110 ? 7.330 -8.427 0.953 1.00 68.50 110 VAL A CA 1
ATOM 823 C C . VAL A 1 110 ? 7.487 -9.932 0.862 1.00 68.50 110 VAL A C 1
ATOM 825 O O . VAL A 1 110 ? 7.978 -10.510 1.857 1.00 68.50 110 VAL A O 1
#

InterPro domains:
  IPR016102 Succinyl-CoA synthetase-like [G3DSA:3.40.50.261] (17-108)
  IPR016102 Succinyl-CoA synthetase-like [SSF52210] (42-95)
  IPR032263 ATP-citrate synthase, citrate-binding domain [PF16114] (20-94)